Protein AF-A0A6G0IHC9-F1 (afdb_monomer)

Nearest PDB structures (foldseek):
  1sqy-assembly1_A  TM=9.502E-01  e=1.163E-04  Homo sapiens
  1n76-assembly1_A  TM=9.389E-01  e=1.866E-04  Homo sapiens
  1b7z-assembly1_A  TM=9.219E-01  e=4.484E-04  Equus caballus
  1l5t-assembly2_B  TM=9.254E-01  e=5.872E-04  Homo sapiens
  1dsn-assembly1_A  TM=9.200E-01  e=9.416E-04  Homo sapiens

Mean predicted aligned error: 14.02 Å

Structure (mmCIF, N/CA/C/O backbone):
data_AF-A0A6G0IHC9-F1
#
_entry.id   AF-A0A6G0IHC9-F1
#
loop_
_atom_site.group_PDB
_atom_site.id
_atom_site.type_symbol
_atom_site.label_atom_id
_atom_site.label_alt_id
_atom_site.label_comp_id
_atom_site.label_asym_id
_atom_site.label_entity_id
_atom_site.label_seq_id
_atom_site.pdbx_PDB_ins_code
_atom_site.Cartn_x
_atom_site.Cartn_y
_atom_site.Cartn_z
_atom_site.occupancy
_atom_site.B_iso_or_equiv
_atom_site.auth_seq_id
_atom_site.auth_comp_id
_atom_site.auth_asym_id
_atom_site.auth_atom_id
_atom_site.pdbx_PDB_model_num
ATOM 1 N N . MET A 1 1 ? -34.954 8.987 -10.033 1.00 29.91 1 MET A N 1
ATOM 2 C CA . MET A 1 1 ? -34.148 9.427 -11.193 1.00 29.91 1 MET A CA 1
ATOM 3 C C . MET A 1 1 ? -32.675 9.379 -10.797 1.00 29.91 1 MET A C 1
ATOM 5 O O . MET A 1 1 ? -32.132 10.367 -10.334 1.00 29.91 1 MET A O 1
ATOM 9 N N . VAL A 1 2 ? -32.052 8.199 -10.869 1.00 24.38 2 VAL A N 1
ATOM 10 C CA . VAL A 1 2 ? -30.641 7.997 -10.493 1.00 24.38 2 VAL A CA 1
ATOM 11 C C . VAL A 1 2 ? -29.849 7.858 -11.785 1.00 24.38 2 VAL A C 1
ATOM 13 O O . VAL A 1 2 ? -29.979 6.864 -12.499 1.00 24.38 2 VAL A O 1
ATOM 16 N N . ARG A 1 3 ? -29.084 8.894 -12.134 1.00 23.12 3 ARG A N 1
ATOM 17 C CA . ARG A 1 3 ? -28.172 8.857 -13.278 1.00 23.12 3 ARG A CA 1
ATOM 18 C C . ARG A 1 3 ? -26.974 7.989 -12.896 1.00 23.12 3 ARG A C 1
ATOM 20 O O . ARG A 1 3 ? -26.189 8.369 -12.035 1.00 23.12 3 ARG A O 1
ATOM 27 N N . ARG A 1 4 ? -26.830 6.826 -13.537 1.00 29.03 4 ARG A N 1
ATOM 28 C CA . ARG A 1 4 ? -25.563 6.083 -13.543 1.00 29.03 4 ARG A CA 1
ATOM 29 C C . ARG A 1 4 ? -24.545 6.919 -14.318 1.00 29.03 4 ARG A C 1
ATOM 31 O O . ARG A 1 4 ? -24.741 7.158 -15.510 1.00 29.03 4 ARG A O 1
ATOM 38 N N . LEU A 1 5 ? -23.486 7.375 -13.654 1.00 30.23 5 LEU A N 1
ATOM 39 C CA . LEU A 1 5 ? -22.315 7.915 -14.341 1.00 30.23 5 LEU A CA 1
ATOM 40 C C . LEU A 1 5 ? -21.669 6.762 -15.119 1.00 30.23 5 LEU A C 1
ATOM 42 O O . LEU A 1 5 ? -21.346 5.721 -14.547 1.00 30.23 5 LEU A O 1
ATOM 46 N N . LYS A 1 6 ? -21.574 6.916 -16.443 1.00 30.94 6 LYS A N 1
ATOM 47 C CA . LYS A 1 6 ? -20.922 5.944 -17.326 1.00 30.94 6 LYS A CA 1
ATOM 48 C C . LYS A 1 6 ? -19.424 5.899 -16.992 1.00 30.94 6 LYS A C 1
ATOM 50 O O . LYS A 1 6 ? -18.837 6.968 -16.825 1.00 30.94 6 LYS A O 1
ATOM 55 N N . PRO A 1 7 ? -18.792 4.715 -16.939 1.00 38.53 7 PRO A N 1
ATOM 56 C CA . PRO A 1 7 ? -17.341 4.652 -16.944 1.00 38.53 7 PRO A CA 1
ATOM 57 C C . PRO A 1 7 ? -16.834 5.210 -18.277 1.00 38.53 7 PRO A C 1
ATOM 59 O O . PRO A 1 7 ? -17.437 4.967 -19.327 1.00 38.53 7 PRO A O 1
ATOM 62 N N . VAL A 1 8 ? -15.742 5.973 -18.221 1.00 39.41 8 VAL A N 1
ATOM 63 C CA . VAL A 1 8 ? -14.969 6.364 -19.403 1.00 39.41 8 VAL A CA 1
ATOM 64 C C . VAL A 1 8 ? -14.577 5.066 -20.123 1.00 39.41 8 VAL A C 1
ATOM 66 O O . VAL A 1 8 ? -13.874 4.222 -19.573 1.00 39.41 8 VAL A O 1
ATOM 69 N N . GLN A 1 9 ? -15.164 4.851 -21.301 1.00 36.06 9 GLN A N 1
ATOM 70 C CA . GLN A 1 9 ? -14.910 3.698 -22.157 1.00 36.06 9 GLN A CA 1
ATOM 71 C C . GLN A 1 9 ? -13.883 4.105 -23.210 1.00 36.06 9 GLN A C 1
ATOM 73 O O . GLN A 1 9 ? -14.186 4.912 -24.083 1.00 36.06 9 GLN A O 1
ATOM 78 N N . GLU A 1 10 ? -12.706 3.492 -23.159 1.00 41.03 10 GLU A N 1
ATOM 79 C CA . GLU A 1 10 ? -11.878 3.281 -24.345 1.00 41.03 10 GLU A CA 1
ATOM 80 C C . GLU A 1 10 ? -12.399 2.012 -25.050 1.00 41.03 10 GLU A C 1
ATOM 82 O O . GLU A 1 10 ? -12.680 0.981 -24.432 1.00 41.03 10 GLU A O 1
ATOM 87 N N . SER A 1 11 ? -12.610 2.108 -26.356 1.00 37.66 11 SER A N 1
ATOM 88 C CA . SER A 1 11 ? -13.508 1.294 -27.187 1.00 37.66 11 SER A CA 1
ATOM 89 C C . SER A 1 11 ? -12.966 -0.081 -27.620 1.00 37.66 11 SER A C 1
ATOM 91 O O . SER A 1 11 ? -13.242 -0.533 -28.730 1.00 37.66 11 SER A O 1
ATOM 93 N N . ARG A 1 12 ? -12.215 -0.796 -26.770 1.00 43.25 12 ARG A N 1
ATOM 94 C CA . ARG A 1 12 ? -11.520 -2.040 -27.182 1.00 43.25 12 ARG A CA 1
ATOM 95 C C . ARG A 1 12 ? -11.783 -3.317 -26.378 1.00 43.25 12 ARG A C 1
ATOM 97 O O . ARG A 1 12 ? -11.181 -4.336 -26.683 1.00 43.25 12 ARG A O 1
ATOM 104 N N . LEU A 1 13 ? -12.700 -3.321 -25.412 1.00 44.53 13 LEU A N 1
ATOM 105 C CA . LEU A 1 13 ? -12.824 -4.436 -24.452 1.00 44.53 13 LEU A CA 1
ATOM 106 C C . LEU A 1 13 ? -14.104 -5.286 -24.554 1.00 44.53 13 LEU A C 1
ATOM 108 O O . LEU A 1 13 ? -14.461 -5.967 -23.599 1.00 44.53 13 LEU A O 1
ATOM 112 N N . TRP A 1 14 ? -14.786 -5.296 -25.706 1.00 36.38 14 TRP A N 1
ATOM 113 C CA . TRP A 1 14 ? -16.013 -6.096 -25.894 1.00 36.38 14 TRP A CA 1
ATOM 114 C C . TRP A 1 14 ? -15.865 -7.366 -26.730 1.00 36.38 14 TRP A C 1
ATOM 116 O O . TRP A 1 14 ? -16.863 -8.031 -26.996 1.00 36.38 14 TRP A O 1
ATOM 126 N N . LEU A 1 15 ? -14.652 -7.761 -27.105 1.00 43.28 15 LEU A N 1
ATOM 127 C CA . LEU A 1 15 ? -14.441 -9.057 -27.741 1.00 43.28 15 LEU A CA 1
ATOM 128 C C . LEU A 1 15 ? -13.594 -9.924 -26.818 1.00 43.28 15 LEU A C 1
ATOM 130 O O . LEU A 1 15 ? -12.537 -9.493 -26.374 1.00 43.28 15 LEU A O 1
ATOM 134 N N . LEU A 1 16 ? -14.077 -11.150 -26.594 1.00 41.38 16 LEU A N 1
ATOM 135 C CA . LEU A 1 16 ? -13.513 -12.223 -25.763 1.00 41.38 16 LEU A CA 1
ATOM 136 C C . LEU A 1 16 ? -14.030 -12.286 -24.315 1.00 41.38 16 LEU A C 1
ATOM 138 O O . LEU A 1 16 ? -13.287 -12.353 -23.341 1.00 41.38 16 LEU A O 1
ATOM 142 N N . GLY A 1 17 ? -15.354 -12.402 -24.188 1.00 43.06 17 GLY A N 1
ATOM 143 C CA . GLY A 1 17 ? -15.918 -13.231 -23.128 1.00 43.06 17 GLY A CA 1
ATOM 144 C C . GLY A 1 17 ? -15.668 -14.709 -23.446 1.00 43.06 17 GLY A C 1
ATOM 145 O O . GLY A 1 17 ? -16.010 -15.154 -24.539 1.00 43.06 17 GLY A O 1
ATOM 146 N N . ARG A 1 18 ? -15.146 -15.446 -22.452 1.00 48.66 18 ARG A N 1
ATOM 147 C CA . ARG A 1 18 ? -14.911 -16.906 -22.408 1.00 48.66 18 ARG A CA 1
ATOM 148 C C . ARG A 1 18 ? -13.534 -17.384 -22.897 1.00 48.66 18 ARG A C 1
ATOM 150 O O . ARG A 1 18 ? -13.452 -18.043 -23.916 1.00 48.66 18 ARG A O 1
ATOM 157 N N . HIS A 1 19 ? -12.502 -17.159 -22.085 1.00 34.59 19 HIS A N 1
ATOM 158 C CA . HIS A 1 19 ? -11.455 -18.149 -21.786 1.00 34.59 19 HIS A CA 1
ATOM 159 C C . HIS A 1 19 ? -10.892 -17.829 -20.394 1.00 34.59 19 HIS A C 1
ATOM 161 O O . HIS A 1 19 ? -10.248 -16.806 -20.184 1.00 34.59 19 HIS A O 1
ATOM 167 N N . ARG A 1 20 ? -11.235 -18.665 -19.413 1.00 48.47 20 ARG A N 1
ATOM 168 C CA . ARG A 1 20 ? -10.613 -18.699 -18.087 1.00 48.47 20 ARG A CA 1
ATOM 169 C C . ARG A 1 20 ? -9.656 -19.891 -18.117 1.00 48.47 20 ARG A C 1
ATOM 171 O O . ARG A 1 20 ? -10.055 -20.922 -18.643 1.00 48.47 20 ARG A O 1
ATOM 178 N N . GLU A 1 21 ? -8.464 -19.690 -17.553 1.00 44.41 21 GLU A N 1
ATOM 179 C CA . GLU A 1 21 ? -7.332 -20.634 -17.440 1.00 44.41 21 GLU A CA 1
ATOM 180 C C . GLU A 1 21 ? -6.484 -20.791 -18.717 1.00 44.41 21 GLU A C 1
ATOM 182 O O . GLU A 1 21 ? -6.850 -21.552 -19.600 1.00 44.41 21 GLU A O 1
ATOM 187 N N . THR A 1 22 ? -5.371 -20.028 -18.777 1.00 33.91 22 THR A N 1
ATOM 188 C CA . THR A 1 22 ? -4.033 -20.354 -19.366 1.00 33.91 22 THR A CA 1
ATOM 189 C C . THR A 1 22 ? -3.145 -19.119 -19.654 1.00 33.91 22 THR A C 1
ATOM 191 O O . THR A 1 22 ? -2.039 -19.259 -20.163 1.00 33.91 22 THR A O 1
ATOM 194 N N . SER A 1 23 ? -3.546 -17.887 -19.311 1.00 36.47 23 SER A N 1
ATOM 195 C CA . SER A 1 23 ? -2.791 -16.684 -19.733 1.00 3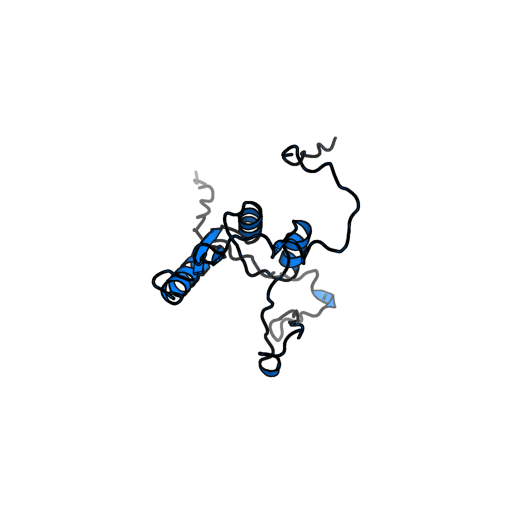6.47 23 SER A CA 1
ATOM 196 C C . SER A 1 23 ? -1.633 -16.240 -18.824 1.00 36.47 23 SER A C 1
ATOM 198 O O . SER A 1 23 ? -0.900 -15.334 -19.207 1.00 36.47 23 SER A O 1
ATOM 200 N N . VAL A 1 24 ? -1.438 -16.841 -17.641 1.00 47.00 24 VAL A N 1
ATOM 201 C CA . VAL A 1 24 ? -0.323 -16.450 -16.746 1.00 47.00 24 VAL A CA 1
ATOM 202 C C . VAL A 1 24 ? 1.031 -16.924 -17.299 1.00 47.00 24 VAL A C 1
ATOM 204 O O . VAL A 1 24 ? 2.026 -16.226 -17.141 1.00 47.00 24 VAL A O 1
ATOM 207 N N . GLU A 1 25 ? 1.074 -18.041 -18.033 1.00 38.38 25 GLU A N 1
ATOM 208 C CA . GLU A 1 25 ? 2.319 -18.566 -18.623 1.00 38.38 25 GLU A CA 1
ATOM 209 C C . GLU A 1 25 ? 2.720 -17.888 -19.945 1.00 38.38 25 GLU A C 1
ATOM 211 O O . GLU A 1 25 ? 3.893 -17.890 -20.309 1.00 38.38 25 GLU A O 1
ATOM 216 N N . GLN A 1 26 ? 1.788 -17.267 -20.675 1.00 40.84 26 GLN A N 1
ATOM 217 C CA . GLN A 1 26 ? 2.078 -16.747 -22.021 1.00 40.84 26 GLN A CA 1
ATOM 218 C C . GLN A 1 26 ? 2.643 -15.320 -22.054 1.00 40.84 26 GLN A C 1
ATOM 220 O O . GLN A 1 26 ? 3.199 -14.919 -23.074 1.00 40.84 26 GLN A O 1
ATOM 225 N N . GLN A 1 27 ? 2.568 -14.561 -20.957 1.00 42.50 27 GLN A N 1
ATOM 226 C CA . GLN A 1 27 ? 3.091 -13.188 -20.918 1.00 42.50 27 GLN A CA 1
ATOM 227 C C . GLN A 1 27 ? 4.624 -13.132 -20.755 1.00 42.50 27 GLN A C 1
ATOM 229 O O . GLN A 1 27 ? 5.231 -12.109 -21.067 1.00 42.50 27 GLN A O 1
ATOM 234 N N . PHE A 1 28 ? 5.263 -14.223 -20.317 1.00 47.12 28 PHE A N 1
ATOM 235 C CA . PHE A 1 28 ? 6.716 -14.279 -20.117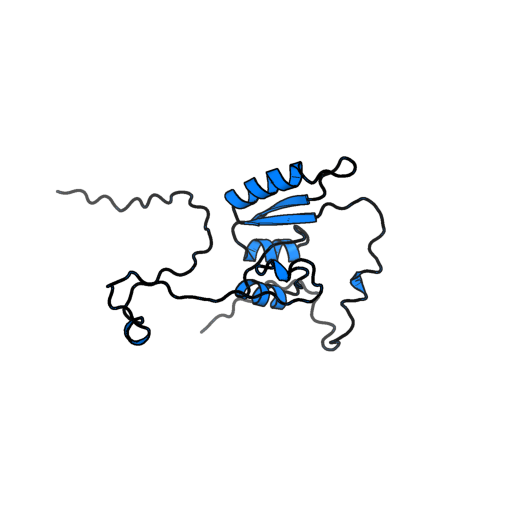 1.00 47.12 28 PHE A CA 1
ATOM 236 C C . PHE A 1 28 ? 7.524 -14.518 -21.400 1.00 47.12 28 PHE A C 1
ATOM 238 O O . PHE A 1 28 ? 8.734 -14.325 -21.392 1.00 47.12 28 PHE A O 1
ATOM 245 N N . ASN A 1 29 ? 6.884 -14.888 -22.516 1.00 45.38 29 ASN A N 1
ATOM 246 C CA . ASN A 1 29 ? 7.598 -15.363 -23.708 1.00 45.38 29 ASN A CA 1
ATOM 247 C C . ASN A 1 29 ? 7.784 -14.325 -24.830 1.00 45.38 29 ASN A C 1
ATOM 249 O O . ASN A 1 29 ? 8.116 -14.691 -25.957 1.00 45.38 29 ASN A O 1
ATOM 253 N N . SER A 1 30 ? 7.589 -13.030 -24.558 1.00 52.22 30 SER A N 1
ATOM 254 C CA . SER A 1 30 ? 7.882 -11.981 -25.548 1.00 52.22 30 SER A CA 1
ATOM 255 C C . SER A 1 30 ? 8.319 -10.643 -24.947 1.00 52.22 30 SER A C 1
ATOM 257 O O . SER A 1 30 ? 7.960 -9.588 -25.476 1.00 52.22 30 SER A O 1
ATOM 259 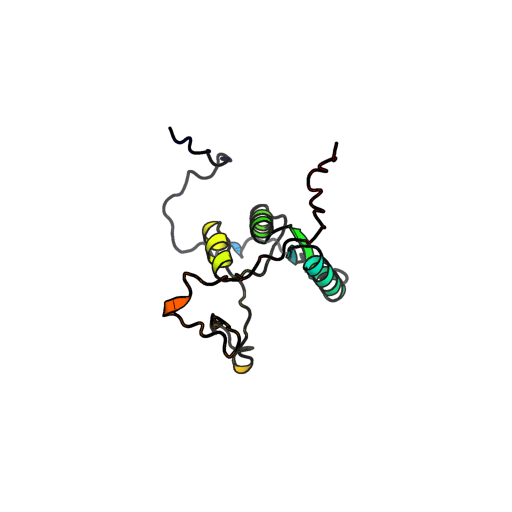N N . VAL A 1 31 ? 9.082 -10.650 -23.851 1.00 51.22 31 VAL A N 1
ATOM 260 C CA . VAL A 1 31 ? 9.889 -9.471 -23.508 1.00 51.22 31 VAL A CA 1
ATOM 261 C C . VAL A 1 31 ? 11.215 -9.637 -24.250 1.00 51.22 31 VAL A C 1
ATOM 263 O O . VAL A 1 31 ? 11.945 -10.578 -23.946 1.00 51.22 31 VAL A O 1
ATOM 266 N N . PRO A 1 32 ? 11.523 -8.815 -25.268 1.00 43.22 32 PRO A N 1
ATOM 267 C CA . PRO A 1 32 ? 12.850 -8.839 -25.858 1.00 43.22 32 PRO A CA 1
ATOM 268 C C . PRO A 1 32 ? 13.855 -8.491 -24.756 1.00 43.22 32 PRO A C 1
ATOM 270 O O . PRO A 1 32 ? 13.775 -7.419 -24.157 1.00 43.22 32 PRO A O 1
ATOM 273 N N . GLU A 1 33 ? 14.767 -9.423 -24.486 1.00 50.91 33 GLU A N 1
ATOM 274 C CA . GLU A 1 33 ? 15.979 -9.246 -23.682 1.00 50.91 33 GLU A CA 1
ATOM 275 C C . GLU A 1 33 ? 16.795 -8.078 -24.257 1.00 50.91 33 GLU A C 1
ATOM 277 O O . GLU A 1 33 ? 17.666 -8.252 -25.107 1.00 50.91 33 GLU A O 1
ATOM 282 N N . THR A 1 34 ? 16.462 -6.857 -23.841 1.00 41.47 34 THR A N 1
ATOM 283 C CA . THR A 1 34 ? 17.223 -5.640 -24.126 1.00 41.47 34 THR A CA 1
ATOM 284 C C . THR A 1 34 ? 17.034 -4.646 -22.980 1.00 41.47 34 THR A C 1
ATOM 286 O O . THR A 1 34 ? 15.920 -4.200 -22.718 1.00 41.47 34 THR A O 1
ATOM 289 N N . SER A 1 35 ? 18.173 -4.343 -22.342 1.00 45.97 35 SER A N 1
ATOM 290 C CA . SER A 1 35 ? 18.453 -3.469 -21.190 1.00 45.97 35 SER A CA 1
ATOM 291 C C . SER A 1 35 ? 17.749 -3.817 -19.878 1.00 45.97 35 SER A C 1
ATOM 293 O O . SER A 1 35 ? 16.529 -3.875 -19.815 1.00 45.97 35 SER A O 1
ATOM 295 N N . ALA A 1 36 ? 18.544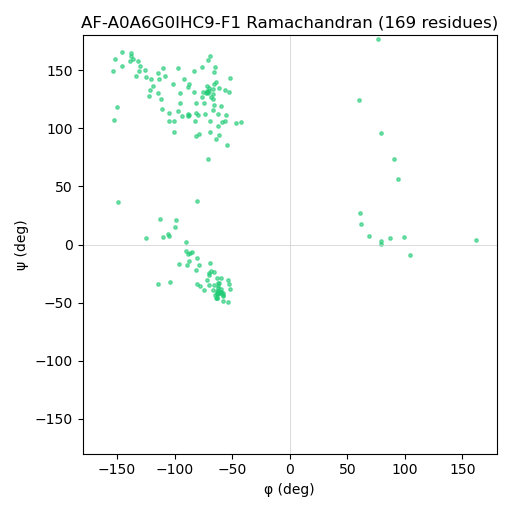 -4.009 -18.820 1.00 58.94 36 ALA A N 1
ATOM 296 C CA . ALA A 1 36 ? 18.084 -4.135 -17.442 1.00 58.94 36 ALA A CA 1
ATOM 297 C C . ALA A 1 36 ? 17.073 -3.022 -17.117 1.00 58.94 36 ALA A C 1
ATOM 299 O O . ALA A 1 36 ? 17.444 -1.856 -16.991 1.00 58.94 36 ALA A O 1
ATOM 300 N N . ASN A 1 37 ? 15.792 -3.385 -17.060 1.00 75.06 37 ASN A N 1
ATOM 301 C CA . ASN A 1 37 ? 14.721 -2.446 -16.774 1.00 75.06 37 ASN A CA 1
ATOM 302 C C . ASN A 1 37 ? 14.552 -2.402 -15.258 1.00 75.06 37 ASN A C 1
ATOM 304 O O . ASN A 1 37 ? 14.167 -3.396 -14.642 1.00 75.06 37 ASN A O 1
ATOM 308 N N . SER A 1 38 ? 14.883 -1.256 -14.678 1.00 89.69 38 SER A N 1
ATOM 309 C CA . SER A 1 38 ? 14.589 -0.918 -13.292 1.00 89.69 38 SER A CA 1
ATOM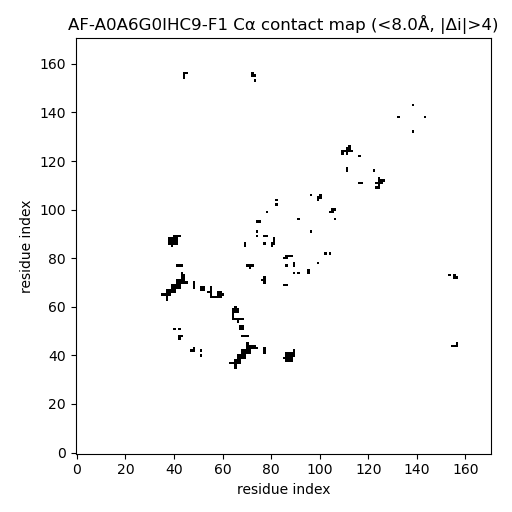 310 C C . SER A 1 38 ? 13.100 -1.132 -12.988 1.00 89.69 38 SER A C 1
ATOM 312 O O . SER A 1 38 ? 12.229 -0.879 -13.824 1.00 89.69 38 SER A O 1
ATOM 314 N N . ILE A 1 39 ? 12.783 -1.598 -11.782 1.00 94.81 39 ILE A N 1
ATOM 315 C CA . ILE A 1 39 ? 11.400 -1.734 -11.319 1.00 94.81 39 ILE A CA 1
ATOM 316 C C . ILE A 1 39 ? 10.923 -0.368 -10.829 1.00 94.81 39 ILE A C 1
ATOM 318 O O . ILE A 1 39 ? 11.479 0.189 -9.881 1.00 94.81 39 ILE A O 1
ATOM 322 N N . LYS A 1 40 ? 9.844 0.158 -11.410 1.00 97.12 40 LYS A N 1
ATOM 323 C CA . LYS A 1 40 ? 9.204 1.404 -10.967 1.00 97.12 40 LYS A CA 1
ATOM 324 C C . LYS A 1 40 ? 8.283 1.142 -9.782 1.00 97.12 40 LYS A C 1
ATOM 326 O O . LYS A 1 40 ? 7.101 0.827 -9.938 1.00 97.12 40 LYS A O 1
ATOM 331 N N . TRP A 1 41 ? 8.813 1.310 -8.583 1.00 98.25 41 TRP A N 1
ATOM 332 C CA . TRP A 1 41 ? 8.077 1.187 -7.335 1.00 98.25 41 TRP A CA 1
ATOM 333 C C . TRP A 1 41 ? 7.199 2.411 -7.066 1.00 98.25 41 TRP A C 1
ATOM 335 O O . TRP A 1 41 ? 7.679 3.545 -7.055 1.00 98.25 41 TRP A O 1
ATOM 345 N N . CYS A 1 42 ? 5.909 2.201 -6.811 1.00 98.44 42 CYS A N 1
ATOM 346 C CA . CYS A 1 42 ? 4.971 3.273 -6.505 1.00 98.44 42 CYS A CA 1
ATOM 347 C C . CYS A 1 42 ? 4.839 3.488 -4.992 1.00 98.44 42 CYS A C 1
ATOM 349 O O . CYS A 1 42 ? 4.275 2.662 -4.278 1.00 98.44 42 CYS A O 1
ATOM 351 N N . ALA A 1 43 ? 5.353 4.618 -4.517 1.00 98.19 43 ALA A N 1
ATOM 352 C CA . ALA A 1 43 ? 5.272 5.085 -3.143 1.00 98.19 43 ALA A CA 1
ATOM 353 C C . ALA A 1 43 ? 4.048 5.991 -2.923 1.00 98.19 43 ALA A C 1
ATOM 355 O O . ALA A 1 43 ? 3.708 6.822 -3.773 1.00 98.19 43 ALA A O 1
ATOM 356 N N . VAL A 1 44 ? 3.408 5.874 -1.758 1.00 97.00 44 VAL A N 1
ATOM 357 C CA . VAL A 1 44 ? 2.243 6.676 -1.376 1.00 97.00 44 VAL A CA 1
ATOM 358 C C . VAL A 1 44 ? 2.665 7.817 -0.447 1.00 97.00 44 VAL A C 1
ATOM 360 O O . VAL A 1 44 ? 2.951 7.652 0.741 1.00 97.00 44 VAL A O 1
ATOM 363 N N . GLY A 1 45 ? 2.664 9.029 -0.993 1.00 95.19 45 GLY A N 1
ATOM 364 C CA . GLY A 1 45 ? 2.972 10.250 -0.262 1.00 95.19 45 GLY A CA 1
ATOM 365 C C . GLY A 1 45 ? 4.464 10.468 0.015 1.00 95.19 45 GLY A C 1
ATOM 366 O O . GLY A 1 45 ? 5.342 9.665 -0.292 1.00 95.19 45 GLY A O 1
ATOM 367 N N . VAL A 1 46 ? 4.759 11.617 0.628 1.00 96.38 46 VAL A N 1
ATOM 368 C CA . VAL A 1 46 ? 6.131 12.142 0.752 1.00 96.38 46 VAL A CA 1
ATOM 369 C C . VAL A 1 46 ? 7.037 11.231 1.583 1.00 96.38 46 VAL A C 1
ATOM 371 O O . VAL A 1 46 ? 8.200 11.036 1.240 1.00 96.38 46 VAL A O 1
ATOM 374 N N . ALA A 1 47 ? 6.511 10.656 2.667 1.00 96.69 47 ALA A N 1
ATOM 375 C CA . ALA A 1 47 ? 7.301 9.819 3.565 1.00 96.69 47 ALA A CA 1
ATOM 376 C C . ALA A 1 47 ? 7.755 8.511 2.900 1.00 96.69 47 ALA A C 1
ATOM 378 O O . ALA A 1 47 ? 8.883 8.073 3.117 1.00 96.69 47 ALA A O 1
ATOM 379 N N . GLU A 1 48 ? 6.894 7.888 2.095 1.00 97.69 48 GLU A N 1
ATOM 380 C CA . GLU A 1 48 ? 7.254 6.676 1.359 1.00 97.69 48 GLU A CA 1
ATOM 381 C C . GLU A 1 48 ? 8.159 7.001 0.175 1.00 97.69 48 GLU A C 1
ATOM 383 O O . GLU A 1 48 ? 9.140 6.295 -0.038 1.00 97.69 48 GLU A O 1
ATOM 388 N N . MET A 1 49 ? 7.908 8.109 -0.532 1.00 97.81 49 MET A N 1
ATOM 389 C CA . MET A 1 49 ? 8.773 8.558 -1.626 1.00 97.81 49 MET A CA 1
ATOM 390 C C . MET A 1 49 ? 10.205 8.816 -1.142 1.00 97.81 49 MET A C 1
ATOM 392 O O . MET A 1 49 ? 11.162 8.412 -1.797 1.00 97.81 49 MET A O 1
ATOM 396 N N . ALA A 1 50 ? 10.368 9.425 0.037 1.00 98.00 50 ALA A N 1
ATOM 397 C CA . ALA A 1 50 ? 11.682 9.636 0.641 1.00 98.00 50 ALA A CA 1
ATOM 398 C C . ALA A 1 50 ? 12.404 8.311 0.947 1.00 98.00 50 ALA A C 1
ATOM 400 O O . ALA A 1 50 ? 13.590 8.173 0.653 1.00 98.00 50 ALA A O 1
ATOM 401 N N . LYS A 1 51 ? 11.690 7.312 1.488 1.00 98.19 51 LYS A N 1
ATOM 402 C CA . LYS A 1 51 ? 12.251 5.971 1.730 1.00 98.19 51 LYS A CA 1
ATOM 403 C C . LYS A 1 51 ? 12.622 5.263 0.429 1.00 98.19 51 LYS A C 1
ATOM 405 O O . LYS A 1 51 ? 13.700 4.683 0.347 1.00 98.19 51 LYS A O 1
ATOM 410 N N . CYS A 1 52 ? 11.752 5.339 -0.577 1.00 98.06 52 CYS A N 1
ATOM 411 C CA . CYS A 1 52 ? 12.012 4.772 -1.893 1.00 98.06 52 CYS A CA 1
ATOM 412 C C . CYS A 1 52 ? 13.257 5.407 -2.523 1.00 98.06 52 CYS A C 1
ATOM 414 O O . CYS A 1 52 ? 14.094 4.688 -3.048 1.00 98.06 52 CYS A O 1
ATOM 416 N N . GLY A 1 53 ? 13.446 6.726 -2.402 1.00 97.50 53 GLY A N 1
ATOM 417 C CA . GLY A 1 53 ? 14.642 7.401 -2.914 1.00 97.50 53 GLY A CA 1
ATOM 418 C C . GLY A 1 53 ? 15.941 6.841 -2.328 1.00 97.50 53 GLY A C 1
ATOM 419 O O . GLY A 1 53 ? 16.876 6.548 -3.068 1.00 97.50 53 GLY A O 1
ATOM 420 N N . VAL A 1 54 ? 15.979 6.605 -1.012 1.00 98.00 54 VAL A N 1
ATOM 421 C CA . VAL A 1 54 ? 17.126 5.949 -0.358 1.00 98.00 54 VAL A CA 1
ATOM 422 C C . VAL A 1 54 ? 17.313 4.520 -0.875 1.00 98.00 54 VAL A C 1
ATOM 424 O O . VAL A 1 54 ? 18.439 4.099 -1.126 1.00 98.00 54 VAL A O 1
ATOM 427 N N . TRP A 1 55 ? 16.224 3.772 -1.058 1.00 97.31 55 TRP A N 1
ATOM 428 C CA . TRP A 1 55 ? 16.285 2.417 -1.604 1.00 97.31 55 TRP A CA 1
ATOM 429 C C . TRP A 1 55 ? 16.823 2.395 -3.040 1.00 97.31 55 TRP A C 1
ATOM 431 O O . TRP A 1 55 ? 17.755 1.646 -3.315 1.00 97.31 55 TRP A O 1
ATOM 441 N N . SER A 1 56 ? 16.326 3.279 -3.906 1.00 96.44 56 SER A N 1
ATOM 442 C CA . SER A 1 56 ? 16.779 3.459 -5.287 1.00 96.44 56 SER A CA 1
ATOM 443 C C . SER A 1 56 ? 18.288 3.701 -5.353 1.00 96.44 56 SER A C 1
ATOM 445 O O . SER A 1 56 ? 19.001 2.970 -6.041 1.00 96.44 56 SER A O 1
ATOM 447 N N . MET A 1 57 ? 18.803 4.630 -4.538 1.00 95.06 57 MET A N 1
ATOM 448 C CA . MET A 1 57 ? 20.239 4.931 -4.459 1.00 95.06 57 MET A CA 1
ATOM 449 C C . MET A 1 57 ? 21.093 3.741 -3.999 1.00 95.06 57 MET A C 1
ATOM 451 O O . MET A 1 57 ? 22.235 3.608 -4.431 1.00 95.06 57 MET A O 1
ATOM 455 N N . ASN A 1 58 ? 20.553 2.881 -3.134 1.00 95.94 58 ASN A N 1
ATOM 456 C CA . ASN A 1 58 ? 21.257 1.708 -2.605 1.00 95.94 58 ASN A CA 1
ATOM 457 C C . ASN A 1 58 ? 21.068 0.444 -3.461 1.00 95.94 58 ASN A C 1
ATOM 459 O O . ASN A 1 58 ? 21.680 -0.580 -3.173 1.00 95.94 58 ASN A O 1
ATOM 463 N N . SER A 1 59 ? 20.226 0.506 -4.494 1.00 92.81 59 SER A N 1
ATOM 464 C CA . SER A 1 59 ? 19.895 -0.614 -5.382 1.00 92.81 59 SER A CA 1
ATOM 465 C C . SER A 1 59 ? 20.683 -0.596 -6.695 1.00 92.81 59 SER A C 1
ATOM 467 O O . SER A 1 59 ? 20.238 -1.145 -7.689 1.00 92.81 59 SER A O 1
ATOM 469 N N . VAL A 1 60 ? 21.824 0.092 -6.749 1.00 90.81 60 VAL A N 1
ATOM 470 C CA . VAL A 1 60 ? 22.577 0.246 -8.001 1.00 90.81 60 VAL A CA 1
ATOM 471 C C . VAL A 1 60 ? 23.396 -1.007 -8.288 1.00 90.81 60 VAL A C 1
ATOM 473 O O . VAL A 1 60 ? 24.404 -1.262 -7.624 1.00 90.81 60 VAL A O 1
ATOM 476 N N . THR A 1 61 ? 23.018 -1.740 -9.333 1.00 84.81 61 THR A N 1
ATOM 477 C CA . THR A 1 61 ? 23.834 -2.807 -9.917 1.00 84.81 61 THR A CA 1
ATOM 478 C C . THR A 1 61 ? 24.119 -2.494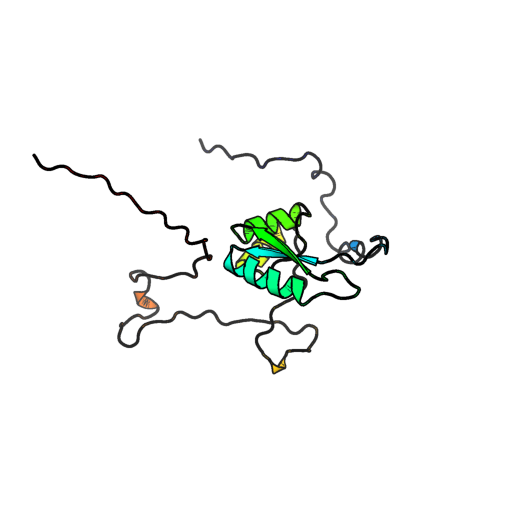 -11.386 1.00 84.81 61 THR A C 1
ATOM 480 O O . THR A 1 61 ? 23.327 -1.871 -12.084 1.00 84.81 61 THR A O 1
ATOM 483 N N . GLY A 1 62 ? 25.328 -2.799 -11.866 1.00 81.75 62 GLY A N 1
ATOM 484 C CA . GLY A 1 62 ? 25.686 -2.526 -13.267 1.00 81.75 62 GLY A CA 1
ATOM 485 C C . GLY A 1 62 ? 25.660 -1.043 -13.686 1.00 81.75 62 GLY A C 1
ATOM 486 O O . GLY A 1 62 ? 25.640 -0.749 -14.877 1.00 81.75 62 GLY A O 1
ATOM 487 N N . GLY A 1 63 ? 25.682 -0.105 -12.730 1.00 83.38 63 GLY A N 1
ATOM 488 C CA . GLY A 1 63 ? 25.743 1.338 -12.991 1.00 83.38 63 GLY A CA 1
ATOM 489 C C . GLY A 1 63 ? 24.393 2.034 -13.190 1.00 83.38 63 GLY A C 1
ATOM 490 O O . GLY A 1 63 ? 24.393 3.227 -13.487 1.00 83.38 63 GLY A O 1
ATOM 491 N N . GLN A 1 64 ? 23.266 1.337 -13.014 1.00 86.62 64 GLN A N 1
ATOM 492 C CA . GLN A 1 64 ? 21.911 1.904 -12.982 1.00 86.62 64 GLN A CA 1
ATOM 493 C C . GLN A 1 64 ? 21.161 1.401 -11.736 1.00 86.62 64 GLN A C 1
ATOM 495 O O . GLN A 1 64 ? 21.525 0.355 -11.201 1.00 86.62 64 GLN A O 1
ATOM 500 N N . PRO A 1 65 ? 20.168 2.143 -11.216 1.00 90.69 65 PRO A N 1
ATOM 501 C CA . PRO A 1 65 ? 19.378 1.673 -10.085 1.00 90.69 65 PRO A CA 1
ATOM 502 C C . PRO A 1 65 ? 18.438 0.542 -10.516 1.00 90.69 65 PRO A C 1
ATOM 504 O O . PRO A 1 65 ? 17.694 0.691 -11.481 1.00 90.69 65 PRO A O 1
ATOM 507 N N . ASP A 1 66 ? 18.408 -0.553 -9.761 1.00 94.12 66 ASP A N 1
ATOM 508 C CA . ASP A 1 66 ? 17.450 -1.644 -9.970 1.00 94.12 66 ASP A CA 1
ATOM 509 C C . ASP A 1 66 ? 16.018 -1.201 -9.624 1.00 94.12 66 ASP A C 1
ATOM 511 O O . ASP A 1 66 ? 15.050 -1.787 -10.107 1.00 94.12 66 ASP A O 1
ATOM 515 N N . ILE A 1 67 ? 15.876 -0.160 -8.793 1.00 95.94 67 ILE A N 1
ATOM 516 C CA . ILE A 1 67 ? 14.597 0.396 -8.346 1.00 95.94 67 ILE A CA 1
ATOM 517 C C . ILE A 1 67 ? 14.486 1.875 -8.718 1.00 95.94 67 ILE A C 1
ATOM 519 O O . ILE A 1 67 ? 15.315 2.698 -8.329 1.00 95.94 67 ILE A O 1
ATOM 523 N N . GLU A 1 68 ? 13.396 2.239 -9.383 1.00 95.69 68 GLU A N 1
ATOM 524 C CA . GLU A 1 68 ? 12.971 3.618 -9.624 1.00 95.69 68 GLU A CA 1
ATOM 525 C C . GLU A 1 68 ? 11.715 3.950 -8.820 1.00 95.69 68 GLU A C 1
ATOM 527 O O . GLU A 1 68 ? 10.888 3.086 -8.552 1.00 95.69 68 GLU A O 1
ATOM 532 N N . CYS A 1 69 ? 11.530 5.219 -8.462 1.00 97.38 69 CYS A N 1
ATOM 533 C CA . CYS A 1 69 ? 10.438 5.630 -7.581 1.00 97.38 69 CYS A CA 1
ATOM 534 C C . CYS A 1 69 ? 9.397 6.479 -8.307 1.00 97.38 69 CYS A C 1
ATOM 536 O O . CYS A 1 69 ? 9.701 7.540 -8.852 1.00 97.38 69 CYS A O 1
ATOM 538 N N . GLN A 1 70 ? 8.145 6.041 -8.241 1.00 98.00 70 GLN A N 1
ATOM 539 C CA . GLN A 1 70 ? 6.959 6.779 -8.657 1.00 98.00 70 GLN A CA 1
ATOM 540 C C . GLN A 1 70 ? 6.179 7.200 -7.415 1.00 98.00 70 GLN A C 1
ATOM 542 O O . GLN A 1 70 ? 6.121 6.462 -6.440 1.00 98.00 70 GLN A O 1
ATOM 547 N N . ASN A 1 71 ? 5.556 8.375 -7.439 1.00 97.69 71 ASN A N 1
ATOM 548 C CA . ASN A 1 71 ? 4.770 8.866 -6.309 1.00 97.69 71 ASN A CA 1
ATOM 549 C C . ASN A 1 71 ? 3.282 8.945 -6.666 1.00 97.69 71 ASN A C 1
ATOM 551 O O . ASN A 1 71 ? 2.916 9.375 -7.766 1.00 97.69 71 ASN A O 1
ATOM 555 N N . ALA A 1 72 ? 2.424 8.609 -5.708 1.00 97.25 72 ALA A N 1
ATOM 556 C CA . ALA A 1 72 ? 0.990 8.855 -5.772 1.00 97.25 72 ALA A CA 1
ATOM 557 C C . ALA A 1 72 ? 0.448 9.362 -4.430 1.00 97.25 72 ALA A C 1
ATOM 559 O O . ALA A 1 72 ? 1.096 9.268 -3.391 1.00 97.25 72 ALA A O 1
ATOM 560 N N . VAL A 1 73 ? -0.764 9.921 -4.448 1.00 95.44 73 VAL A N 1
ATOM 561 C CA . VAL A 1 73 ? -1.425 10.424 -3.231 1.00 95.44 73 VAL A CA 1
ATOM 562 C C . VAL A 1 73 ? -2.077 9.289 -2.444 1.00 95.44 73 VAL A C 1
ATOM 564 O O . VAL A 1 73 ? -2.117 9.334 -1.217 1.00 95.44 73 VAL A O 1
ATOM 567 N N . THR A 1 74 ? -2.584 8.272 -3.142 1.00 95.62 74 THR A N 1
ATOM 568 C CA . THR A 1 74 ? -3.270 7.122 -2.550 1.00 95.62 74 THR A CA 1
ATOM 569 C C . THR A 1 74 ? -2.803 5.816 -3.187 1.00 95.62 74 THR A C 1
ATOM 571 O O . THR A 1 74 ? -2.311 5.806 -4.317 1.00 95.62 74 THR A O 1
ATOM 574 N N . ALA A 1 75 ? -3.005 4.700 -2.485 1.00 96.00 75 ALA A N 1
ATOM 575 C CA . ALA A 1 75 ? -2.731 3.370 -3.027 1.00 96.00 75 ALA A CA 1
ATOM 576 C C . ALA A 1 75 ? -3.554 3.079 -4.296 1.00 96.00 75 ALA A C 1
ATOM 578 O O . ALA A 1 75 ? -3.026 2.535 -5.262 1.00 96.00 75 ALA A O 1
ATOM 579 N N . ASP A 1 76 ? -4.815 3.520 -4.344 1.00 95.62 76 ASP A N 1
ATOM 580 C CA . ASP A 1 76 ? -5.669 3.382 -5.529 1.00 95.62 76 ASP A CA 1
ATOM 581 C C . ASP A 1 76 ? -5.102 4.143 -6.734 1.00 95.62 76 ASP A C 1
ATOM 583 O O . ASP A 1 76 ? -5.211 3.689 -7.873 1.00 95.62 76 ASP A O 1
ATOM 587 N N . ASP A 1 77 ? -4.477 5.301 -6.509 1.00 96.75 77 ASP A N 1
ATOM 588 C CA . ASP A 1 77 ? -3.811 6.045 -7.576 1.00 96.75 77 ASP A CA 1
ATOM 589 C C . ASP A 1 77 ? -2.545 5.334 -8.058 1.00 96.75 77 ASP A C 1
ATOM 591 O O . ASP A 1 77 ? -2.285 5.325 -9.261 1.00 96.75 77 ASP A O 1
ATOM 595 N N . CYS A 1 78 ? -1.809 4.663 -7.170 1.00 97.75 78 CYS A N 1
ATOM 596 C CA . CYS A 1 78 ? -0.728 3.767 -7.578 1.00 97.75 78 CYS A CA 1
ATOM 597 C C . CYS A 1 78 ? -1.242 2.576 -8.399 1.00 97.75 78 CYS A C 1
ATOM 599 O O . CYS A 1 78 ? -0.680 2.283 -9.452 1.00 97.75 78 CYS A O 1
ATOM 601 N N . VAL A 1 79 ? -2.355 1.946 -8.007 1.00 97.44 79 VAL A N 1
ATOM 602 C CA . VAL A 1 79 ? -2.992 0.883 -8.808 1.00 97.44 79 VAL A CA 1
ATOM 603 C C . VAL A 1 79 ? -3.362 1.403 -10.202 1.00 97.44 79 VAL A C 1
ATOM 605 O O . VAL A 1 79 ? -3.075 0.747 -11.203 1.00 97.44 79 VAL A O 1
ATOM 608 N N . LYS A 1 80 ? -3.930 2.612 -10.310 1.00 96.75 80 LYS A N 1
ATOM 609 C CA . LYS A 1 80 ? -4.216 3.245 -11.613 1.00 96.75 80 LYS A CA 1
ATOM 610 C C . LYS A 1 80 ? -2.943 3.505 -12.422 1.00 96.75 80 LYS A C 1
ATOM 612 O O . LYS A 1 80 ? -2.966 3.309 -13.634 1.00 96.75 80 LYS A O 1
ATOM 617 N N . LYS A 1 81 ? -1.852 3.943 -11.785 1.00 97.56 81 LYS A N 1
ATOM 618 C CA . LYS A 1 81 ? -0.552 4.147 -12.444 1.00 97.56 81 LYS A CA 1
ATOM 619 C C . LYS A 1 81 ? 0.009 2.845 -13.005 1.00 97.56 81 LYS A C 1
ATOM 621 O O . LYS A 1 81 ? 0.452 2.839 -14.149 1.00 97.56 81 LYS A O 1
ATOM 626 N N . ILE A 1 82 ? -0.098 1.743 -12.263 1.00 96.75 82 ILE A N 1
ATOM 627 C CA . ILE A 1 82 ? 0.315 0.415 -12.738 1.00 96.75 82 ILE A CA 1
ATOM 628 C C . ILE A 1 82 ? -0.520 -0.010 -13.947 1.00 96.75 82 ILE A C 1
ATOM 630 O O . ILE A 1 82 ? 0.023 -0.378 -14.985 1.00 96.75 82 ILE A O 1
ATOM 634 N N . MET A 1 83 ? -1.843 0.163 -13.886 1.00 95.00 83 MET A N 1
ATOM 635 C CA . MET A 1 83 ? -2.724 -0.117 -15.029 1.00 95.00 83 MET A CA 1
ATOM 636 C C . MET A 1 83 ? -2.394 0.714 -16.277 1.00 95.00 83 MET A C 1
ATOM 638 O O . MET A 1 83 ? -2.638 0.272 -17.399 1.00 95.00 83 MET A O 1
ATOM 642 N N . ARG A 1 84 ? -1.837 1.916 -16.095 1.00 95.62 84 ARG A N 1
ATOM 643 C CA . ARG A 1 84 ? -1.388 2.813 -17.171 1.00 95.62 84 ARG A CA 1
ATOM 644 C C . ARG A 1 84 ? 0.066 2.590 -17.591 1.00 95.62 84 ARG A C 1
ATOM 646 O O . ARG A 1 84 ? 0.531 3.297 -18.479 1.00 95.62 84 ARG A O 1
ATOM 653 N N . LYS A 1 85 ? 0.765 1.615 -16.996 1.00 94.56 85 LYS A N 1
ATOM 654 C CA . LYS A 1 85 ? 2.196 1.338 -17.217 1.00 94.56 85 LYS A CA 1
ATOM 655 C C . LYS A 1 85 ? 3.114 2.511 -16.838 1.00 94.56 85 LYS A C 1
ATOM 657 O O . LYS A 1 85 ? 4.193 2.679 -17.397 1.00 94.56 85 LYS A O 1
ATOM 662 N N . GLU A 1 86 ? 2.669 3.343 -15.898 1.00 95.62 86 GLU A N 1
ATOM 663 C CA . GLU A 1 86 ? 3.458 4.438 -15.318 1.00 95.62 86 GLU A CA 1
ATOM 664 C C . GLU A 1 86 ? 4.273 3.976 -14.096 1.00 95.62 86 GLU A C 1
ATOM 666 O O . GLU A 1 86 ? 5.207 4.664 -13.696 1.00 95.62 86 GLU A O 1
ATOM 671 N N . ALA A 1 87 ? 3.917 2.833 -13.505 1.00 97.56 87 ALA A N 1
ATOM 672 C CA . ALA A 1 87 ? 4.615 2.155 -12.413 1.00 97.56 87 ALA A CA 1
ATOM 673 C C . ALA A 1 87 ? 4.477 0.631 -12.583 1.00 97.56 87 ALA A C 1
ATOM 675 O O . ALA A 1 87 ? 3.601 0.185 -13.324 1.00 97.56 87 ALA A O 1
ATOM 676 N N . ASP A 1 88 ? 5.284 -0.146 -11.863 1.00 97.19 88 ASP A N 1
ATOM 677 C CA . ASP A 1 88 ? 5.336 -1.608 -12.000 1.00 97.19 88 ASP A CA 1
ATOM 678 C C . ASP A 1 88 ? 4.846 -2.338 -10.742 1.00 97.19 88 ASP A C 1
ATOM 680 O O . ASP A 1 88 ? 4.212 -3.387 -10.846 1.00 97.19 88 ASP A O 1
ATOM 684 N N . ALA A 1 89 ? 5.095 -1.784 -9.549 1.00 97.44 89 ALA A N 1
ATOM 685 C CA . ALA A 1 89 ? 4.800 -2.459 -8.283 1.00 97.44 89 ALA A CA 1
ATOM 686 C C . ALA A 1 89 ? 4.355 -1.505 -7.160 1.00 97.44 89 ALA A C 1
ATOM 688 O O . ALA A 1 89 ? 4.704 -0.325 -7.144 1.00 97.44 89 ALA A O 1
ATOM 689 N N . ILE A 1 90 ? 3.583 -2.041 -6.211 1.00 97.88 90 ILE A N 1
ATOM 690 C CA . ILE A 1 90 ? 3.164 -1.409 -4.950 1.00 97.88 90 ILE A CA 1
ATOM 691 C C . ILE A 1 90 ? 2.879 -2.503 -3.905 1.00 97.88 90 ILE A C 1
ATOM 693 O O . ILE A 1 90 ? 2.415 -3.586 -4.262 1.00 97.88 90 ILE A O 1
ATOM 697 N N . THR A 1 91 ? 3.100 -2.218 -2.619 1.00 96.56 91 THR A N 1
ATOM 698 C CA . THR A 1 91 ? 2.600 -3.033 -1.498 1.00 96.56 91 THR A CA 1
ATOM 699 C C . THR A 1 91 ? 1.201 -2.588 -1.072 1.00 96.56 91 THR A C 1
ATOM 701 O O . THR A 1 91 ? 0.917 -1.397 -0.954 1.00 96.56 91 THR A O 1
ATOM 704 N N . LEU A 1 92 ? 0.301 -3.546 -0.847 1.00 95.94 92 LEU A N 1
ATOM 705 C CA . LEU A 1 92 ? -1.115 -3.299 -0.559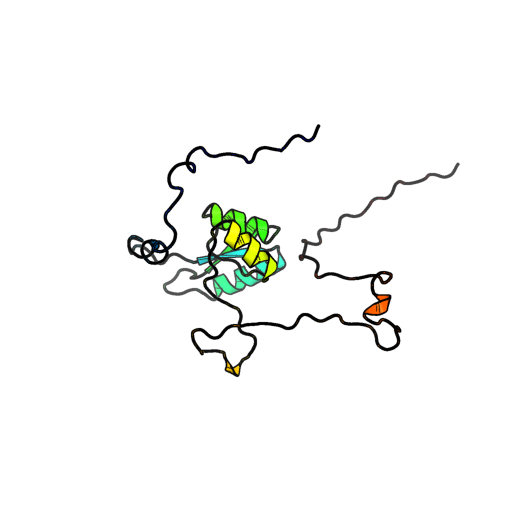 1.00 95.94 92 LEU A CA 1
ATOM 706 C C . LEU A 1 92 ? -1.581 -4.144 0.627 1.00 95.94 92 LEU A C 1
ATOM 708 O O . LEU A 1 92 ? -1.187 -5.302 0.753 1.00 95.94 92 LEU A O 1
ATOM 712 N N . ASP A 1 93 ? -2.485 -3.596 1.443 1.00 93.69 93 ASP A N 1
ATOM 713 C CA . ASP A 1 93 ? -3.215 -4.386 2.441 1.00 93.69 93 ASP A CA 1
ATOM 714 C C . ASP A 1 93 ? -4.234 -5.328 1.766 1.00 93.69 93 ASP A C 1
ATOM 716 O O . ASP A 1 93 ? -4.676 -5.084 0.640 1.00 93.69 93 ASP A O 1
ATOM 720 N N . GLY A 1 94 ? -4.664 -6.391 2.455 1.00 92.06 94 GLY A N 1
ATOM 721 C CA . GLY A 1 94 ? -5.574 -7.407 1.915 1.00 92.06 94 GLY A CA 1
ATOM 722 C C . GLY A 1 94 ? -6.855 -6.842 1.281 1.00 92.06 94 GLY A C 1
ATOM 723 O O . GLY A 1 94 ? -7.274 -7.307 0.216 1.00 92.06 94 GLY A O 1
ATOM 724 N N . GLY A 1 95 ? -7.449 -5.792 1.861 1.00 92.50 95 GLY A N 1
ATOM 725 C CA . GLY A 1 95 ? -8.621 -5.131 1.267 1.00 92.50 95 GLY A CA 1
ATOM 726 C C . GLY A 1 95 ? -8.315 -4.437 -0.067 1.00 92.50 95 GLY A C 1
ATOM 727 O O . GLY A 1 95 ? -9.130 -4.446 -0.993 1.00 92.50 95 GLY A O 1
ATOM 728 N N . GLN A 1 96 ? -7.117 -3.873 -0.198 1.00 95.31 96 GLN A N 1
ATOM 729 C CA . GLN A 1 96 ? -6.653 -3.216 -1.419 1.00 95.31 96 GLN A CA 1
ATOM 730 C C . GLN A 1 96 ? -6.209 -4.233 -2.476 1.00 95.31 96 GLN A C 1
ATOM 732 O O . GLN A 1 96 ? -6.493 -4.029 -3.655 1.00 95.31 96 GLN A O 1
ATOM 737 N N . VAL A 1 97 ? -5.607 -5.358 -2.071 1.00 95.06 97 VAL A N 1
ATOM 738 C CA . VAL A 1 97 ? -5.292 -6.490 -2.962 1.00 95.06 97 VAL A CA 1
ATOM 739 C C . VAL A 1 97 ? -6.560 -7.019 -3.634 1.00 95.06 97 VAL A C 1
ATOM 741 O O . VAL A 1 97 ? -6.553 -7.258 -4.841 1.00 95.06 97 VAL A O 1
ATOM 744 N N . TYR A 1 98 ? -7.675 -7.134 -2.902 1.00 94.88 98 TYR A N 1
ATOM 745 C CA . TYR A 1 98 ? -8.962 -7.524 -3.489 1.00 94.88 98 TYR A CA 1
ATOM 746 C C . TYR A 1 98 ? -9.396 -6.567 -4.612 1.00 94.88 98 TYR A C 1
ATOM 748 O O . TYR A 1 98 ? -9.740 -7.010 -5.711 1.00 94.88 98 TYR A O 1
ATOM 756 N N . THR A 1 99 ? -9.351 -5.257 -4.360 1.00 93.88 99 THR A N 1
ATOM 757 C CA . THR A 1 99 ? -9.718 -4.231 -5.348 1.00 93.88 99 THR A CA 1
ATOM 758 C C . THR A 1 99 ? -8.772 -4.240 -6.550 1.00 93.88 99 THR A C 1
ATOM 760 O O . THR A 1 99 ? -9.233 -4.256 -7.690 1.00 93.88 99 THR A O 1
ATOM 763 N N . ALA A 1 100 ? -7.459 -4.302 -6.320 1.00 96.06 100 ALA A N 1
ATOM 764 C CA . ALA A 1 100 ? -6.447 -4.381 -7.370 1.00 96.06 100 ALA A CA 1
ATOM 765 C C . ALA A 1 100 ? -6.625 -5.631 -8.250 1.00 96.06 100 ALA A C 1
ATOM 767 O O . ALA A 1 100 ? -6.566 -5.537 -9.477 1.00 96.06 100 ALA A O 1
ATOM 768 N N . GLY A 1 101 ? -6.950 -6.777 -7.646 1.00 95.00 101 GLY A N 1
ATOM 769 C CA . GLY A 1 101 ? -7.263 -8.013 -8.363 1.00 95.00 101 GLY A CA 1
ATOM 770 C C . GLY A 1 101 ? -8.494 -7.892 -9.261 1.00 95.00 101 GLY A C 1
ATOM 771 O O . GLY A 1 101 ? -8.497 -8.386 -10.388 1.00 95.00 101 GLY A O 1
ATOM 772 N N . LYS A 1 102 ? -9.532 -7.165 -8.824 1.00 95.44 102 LYS A N 1
ATOM 773 C CA . LYS A 1 102 ? -10.691 -6.845 -9.680 1.00 95.44 102 LYS A CA 1
ATOM 774 C C . LYS A 1 102 ? -10.336 -5.924 -10.851 1.00 95.44 102 LYS A C 1
ATOM 776 O O . LYS A 1 102 ? -11.034 -5.963 -11.861 1.00 95.44 102 LYS A O 1
ATOM 781 N N . CYS A 1 103 ? -9.265 -5.142 -10.733 1.00 92.81 103 CYS A N 1
ATOM 782 C CA . CYS A 1 103 ? -8.721 -4.314 -11.810 1.00 92.81 103 CYS A CA 1
ATOM 783 C C . CYS A 1 103 ? -7.767 -5.075 -12.748 1.00 92.81 103 CYS A C 1
ATOM 785 O O . CYS A 1 103 ? -7.379 -4.515 -13.768 1.00 92.81 103 CYS A O 1
ATOM 787 N N . GLY A 1 104 ? -7.421 -6.333 -12.448 1.00 92.31 104 GLY A N 1
ATOM 788 C CA . GLY A 1 104 ? -6.556 -7.173 -13.283 1.00 92.31 104 GLY A CA 1
ATOM 789 C C . GLY A 1 104 ? -5.096 -7.256 -12.832 1.00 92.31 104 GLY A C 1
ATOM 790 O O . GLY A 1 104 ? -4.294 -7.863 -13.537 1.00 92.31 104 GLY A O 1
ATOM 791 N N . LEU A 1 105 ? -4.740 -6.684 -11.676 1.00 95.38 105 LEU A N 1
ATOM 792 C CA . LEU A 1 105 ? -3.415 -6.880 -11.084 1.00 95.38 105 LEU A CA 1
ATOM 793 C C . LEU A 1 105 ? -3.340 -8.269 -10.444 1.00 95.38 105 LEU A C 1
ATOM 795 O O . LEU A 1 105 ? -4.342 -8.812 -9.978 1.00 95.38 105 LEU A O 1
ATOM 799 N N . VAL A 1 106 ? -2.134 -8.823 -10.378 1.00 95.62 106 VAL A N 1
ATOM 800 C CA . VAL A 1 106 ? -1.862 -10.100 -9.714 1.00 95.62 106 VAL A CA 1
ATOM 801 C C . VAL A 1 106 ? -0.876 -9.880 -8.564 1.00 95.62 106 VAL A C 1
ATOM 803 O O . VAL A 1 106 ? 0.088 -9.134 -8.736 1.00 95.62 106 VAL A O 1
ATOM 806 N N . PRO A 1 107 ? -1.094 -10.478 -7.380 1.00 93.25 107 PRO A N 1
ATOM 807 C CA . PRO A 1 107 ? -0.097 -10.452 -6.317 1.00 93.25 107 PRO A CA 1
ATOM 808 C C . PRO A 1 107 ? 1.113 -11.306 -6.725 1.00 93.25 107 PRO A C 1
ATOM 810 O O . PRO A 1 107 ? 0.950 -12.465 -7.101 1.00 93.25 107 PRO A O 1
ATOM 813 N N . VAL A 1 108 ? 2.317 -10.729 -6.656 1.00 92.81 108 VAL A N 1
ATOM 814 C CA . VAL A 1 108 ? 3.578 -11.401 -7.041 1.00 92.81 108 VAL A CA 1
ATOM 815 C C . VAL A 1 108 ? 4.387 -11.836 -5.816 1.00 92.81 108 VAL A C 1
ATOM 817 O O . VAL A 1 108 ? 5.057 -12.864 -5.843 1.00 92.81 108 VAL A O 1
ATOM 820 N N . MET A 1 109 ? 4.305 -11.071 -4.727 1.00 91.12 109 MET A N 1
ATOM 821 C CA . MET A 1 109 ? 5.014 -11.312 -3.470 1.00 91.12 109 MET A CA 1
ATOM 822 C C . MET A 1 109 ? 4.095 -11.030 -2.281 1.00 91.12 109 MET A C 1
ATOM 824 O O . MET A 1 109 ? 3.130 -10.273 -2.400 1.00 91.12 109 MET A O 1
ATOM 828 N N . VAL A 1 110 ? 4.419 -11.621 -1.131 1.00 91.06 110 VAL A N 1
ATOM 829 C CA . VAL A 1 110 ? 3.749 -11.373 0.151 1.00 91.06 110 VAL A CA 1
ATOM 830 C C . VAL A 1 110 ? 4.778 -10.951 1.193 1.00 91.06 110 VAL A C 1
ATOM 832 O O . VAL A 1 110 ? 5.906 -11.444 1.189 1.00 91.06 110 VAL A O 1
ATOM 835 N N . GLU A 1 111 ? 4.395 -10.044 2.088 1.00 91.25 111 GLU A N 1
ATOM 836 C CA . GLU A 1 111 ? 5.178 -9.769 3.294 1.00 91.25 111 GLU A CA 1
ATOM 837 C C . GLU A 1 111 ? 5.070 -10.980 4.223 1.00 91.25 111 GLU A C 1
ATOM 839 O O . GLU A 1 111 ? 3.964 -11.474 4.427 1.00 91.25 111 GLU A O 1
ATOM 844 N N . GLN A 1 112 ? 6.191 -11.477 4.755 1.00 92.25 112 GLN A N 1
ATOM 845 C CA . GLN A 1 112 ? 6.198 -12.608 5.681 1.00 92.25 112 GLN A CA 1
ATOM 846 C C . GLN A 1 112 ? 6.600 -12.143 7.082 1.00 92.25 112 GLN A C 1
ATOM 848 O O . GLN A 1 112 ? 7.706 -11.645 7.282 1.00 92.25 112 GLN A O 1
ATOM 853 N N . TYR A 1 113 ? 5.678 -12.279 8.037 1.00 89.75 113 TYR A N 1
ATOM 854 C CA . TYR A 1 113 ? 5.860 -11.809 9.414 1.00 89.75 113 TYR A CA 1
ATOM 855 C C . TYR A 1 113 ? 6.340 -12.899 10.375 1.00 89.75 113 TYR A C 1
ATOM 857 O O . TYR A 1 113 ? 6.825 -12.576 11.458 1.00 89.75 113 TYR A O 1
ATOM 865 N N . ASP A 1 114 ? 6.220 -14.171 9.990 1.00 89.62 114 ASP A N 1
ATOM 866 C CA . ASP A 1 114 ? 6.832 -15.276 10.720 1.00 89.62 114 ASP A CA 1
ATOM 867 C C . ASP A 1 114 ? 8.251 -15.509 10.194 1.00 89.62 114 ASP A C 1
ATOM 869 O O . ASP A 1 114 ? 8.453 -15.958 9.062 1.00 89.62 114 ASP A O 1
ATOM 873 N N . GLN A 1 115 ? 9.239 -15.185 11.026 1.00 89.25 115 GLN A N 1
ATOM 874 C CA . GLN A 1 115 ? 10.645 -15.290 10.663 1.00 89.25 115 GLN A CA 1
ATOM 875 C C . GLN A 1 115 ? 11.073 -16.735 10.375 1.00 89.25 115 GLN A C 1
ATOM 877 O O . GLN A 1 115 ? 11.974 -16.938 9.564 1.00 89.25 115 GLN A O 1
ATOM 882 N N . GLU A 1 116 ? 10.433 -17.734 10.984 1.00 90.88 116 GLU A N 1
ATOM 883 C CA . GLU A 1 116 ? 10.738 -19.147 10.727 1.00 90.88 116 GLU A CA 1
ATOM 884 C C . GLU A 1 116 ? 10.281 -19.577 9.327 1.00 90.88 116 GLU A C 1
ATOM 886 O O . GLU A 1 116 ? 10.852 -20.487 8.727 1.00 90.88 116 GLU A O 1
ATOM 891 N N . LEU A 1 117 ? 9.288 -18.879 8.769 1.00 88.56 117 LEU A N 1
ATOM 892 C CA . LEU A 1 117 ? 8.783 -19.115 7.418 1.00 88.56 117 LEU A CA 1
ATOM 893 C C . LEU A 1 117 ? 9.540 -18.314 6.348 1.00 88.56 117 LEU A C 1
ATOM 895 O O . LEU A 1 117 ? 9.339 -18.558 5.153 1.00 88.56 117 LEU A O 1
ATOM 899 N N . CYS A 1 118 ? 10.434 -17.396 6.731 1.00 84.12 118 CYS A N 1
ATOM 900 C CA . CYS A 1 118 ? 11.279 -16.662 5.790 1.00 84.12 118 CYS A CA 1
ATOM 901 C C . CYS A 1 118 ? 12.201 -17.627 5.023 1.00 84.12 118 CYS A C 1
ATOM 903 O O . CYS A 1 118 ? 13.113 -18.221 5.589 1.00 84.12 118 CYS A O 1
ATOM 905 N N . GLY A 1 119 ? 11.973 -17.770 3.713 1.00 81.25 119 GLY A N 1
ATOM 906 C CA . GLY A 1 119 ? 12.715 -18.687 2.834 1.00 81.25 119 GLY A CA 1
ATOM 907 C C . GLY A 1 119 ? 11.946 -19.953 2.449 1.00 81.25 119 GLY A C 1
ATOM 908 O O . GLY A 1 119 ? 12.359 -20.662 1.533 1.00 81.25 119 GLY A O 1
ATOM 909 N N . THR A 1 120 ? 10.791 -20.205 3.072 1.00 84.25 120 THR A N 1
ATOM 910 C CA . THR A 1 120 ? 9.894 -21.288 2.656 1.00 84.25 120 THR A CA 1
ATOM 911 C C . THR A 1 120 ? 9.023 -20.817 1.494 1.00 84.25 120 THR A C 1
ATOM 913 O O . THR A 1 120 ? 8.086 -20.034 1.658 1.00 84.25 120 THR A O 1
ATOM 916 N N . SER A 1 121 ? 9.322 -21.299 0.290 1.00 80.50 121 SER A N 1
ATOM 917 C CA . SER A 1 121 ? 8.522 -21.020 -0.905 1.00 80.50 121 SER A CA 1
ATOM 918 C C . SER A 1 121 ? 7.094 -21.553 -0.756 1.00 80.50 121 SER A C 1
ATOM 920 O O . SER A 1 121 ? 6.900 -22.700 -0.355 1.00 80.50 121 SER A O 1
ATOM 922 N N . GLY A 1 122 ? 6.096 -20.748 -1.124 1.00 77.00 122 GLY A N 1
ATOM 923 C CA . GLY A 1 122 ? 4.685 -21.140 -1.049 1.00 77.00 122 GLY A CA 1
ATOM 924 C C . GLY A 1 122 ? 4.055 -21.045 0.345 1.00 77.00 122 GLY A C 1
ATOM 925 O O . GLY A 1 122 ? 2.868 -21.336 0.482 1.00 77.00 122 GLY A O 1
ATOM 926 N N . ALA A 1 123 ? 4.799 -20.613 1.369 1.00 81.50 123 ALA A N 1
ATOM 927 C CA . ALA A 1 123 ? 4.223 -20.338 2.680 1.00 81.50 123 ALA A CA 1
ATOM 928 C C . ALA A 1 123 ? 3.272 -19.132 2.606 1.00 81.50 123 ALA A C 1
ATOM 930 O O . ALA A 1 123 ? 3.654 -18.043 2.170 1.00 81.50 123 ALA A O 1
ATOM 931 N N . ALA A 1 124 ? 2.029 -19.318 3.050 1.00 82.56 124 ALA A N 1
ATOM 932 C CA . ALA A 1 124 ? 1.101 -18.209 3.225 1.00 82.56 124 ALA A CA 1
ATOM 933 C C . ALA A 1 124 ? 1.604 -17.269 4.335 1.00 82.56 124 ALA A C 1
ATOM 935 O O . ALA A 1 124 ? 2.226 -17.714 5.299 1.00 82.56 124 ALA A O 1
ATOM 936 N N . SER A 1 125 ? 1.308 -15.973 4.223 1.00 86.69 125 SER A N 1
ATOM 937 C CA . SER A 1 125 ? 1.447 -15.041 5.344 1.00 86.69 125 SER A CA 1
ATOM 938 C C . SER A 1 125 ? 0.091 -14.508 5.770 1.00 86.69 125 SER A C 1
ATOM 940 O O . SER A 1 125 ? -0.823 -14.361 4.956 1.00 86.69 125 SER A O 1
ATOM 942 N N . SER A 1 126 ? -0.046 -14.240 7.062 1.00 89.31 126 SER A 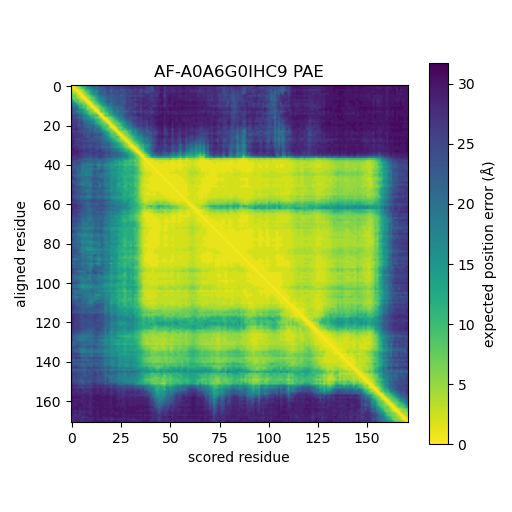N 1
ATOM 943 C CA . SER A 1 126 ? -1.254 -13.673 7.644 1.00 89.31 126 SER A CA 1
ATOM 944 C C . SER A 1 126 ? -0.910 -12.872 8.894 1.00 89.31 126 SER A C 1
ATOM 946 O O . SER A 1 126 ? 0.138 -13.066 9.506 1.00 89.31 126 SER A O 1
ATOM 948 N N . TYR A 1 127 ? -1.811 -11.975 9.276 1.00 90.19 127 TYR A N 1
ATOM 949 C CA . TYR A 1 127 ? -1.739 -11.230 10.525 1.00 90.19 127 TYR A CA 1
ATOM 950 C C . TYR A 1 127 ? -3.097 -11.288 11.233 1.00 90.19 127 TYR A C 1
ATOM 952 O O . TYR A 1 127 ? -4.133 -11.525 10.609 1.00 90.19 127 TYR A O 1
ATOM 960 N N . THR A 1 128 ? -3.107 -11.071 12.551 1.00 92.75 128 THR A N 1
ATOM 961 C CA . THR A 1 128 ? -4.345 -11.076 13.346 1.00 92.75 128 THR A CA 1
ATOM 962 C C . THR A 1 128 ? -4.872 -9.656 13.521 1.00 92.75 128 THR A C 1
ATOM 964 O O . THR A 1 128 ? -4.191 -8.801 14.085 1.00 92.75 128 THR A O 1
ATOM 967 N N . ALA A 1 129 ? -6.103 -9.404 13.074 1.00 92.00 129 ALA A N 1
ATOM 968 C CA . ALA A 1 129 ? -6.799 -8.153 13.358 1.00 92.00 129 ALA A CA 1
ATOM 969 C C . ALA A 1 129 ? -7.252 -8.116 14.826 1.00 92.00 129 ALA A C 1
ATOM 971 O O . ALA A 1 129 ? -7.881 -9.055 15.315 1.00 92.00 129 ALA A O 1
ATOM 972 N N . VAL A 1 130 ? -6.953 -7.021 15.527 1.00 93.50 130 VAL A N 1
ATOM 973 C CA . VAL A 1 130 ? -7.264 -6.853 16.954 1.00 93.50 130 VAL A CA 1
ATOM 974 C C . VAL A 1 130 ? -7.947 -5.515 17.223 1.00 93.50 130 VAL A C 1
ATOM 976 O O . VAL A 1 130 ? -7.678 -4.519 16.554 1.00 93.50 130 VAL A O 1
ATOM 979 N N . ALA A 1 131 ? -8.808 -5.481 18.240 1.00 91.94 131 ALA A N 1
ATOM 980 C CA . ALA A 1 131 ? -9.365 -4.251 18.794 1.00 91.94 131 ALA A CA 1
ATOM 981 C C . ALA A 1 131 ? -8.682 -3.956 20.135 1.00 91.94 131 ALA A C 1
ATOM 983 O O . ALA A 1 131 ? -8.840 -4.706 21.098 1.00 91.94 131 ALA A O 1
ATOM 984 N N . VAL A 1 132 ? -7.907 -2.872 20.196 1.00 93.94 132 VAL A N 1
ATOM 985 C CA . VAL A 1 132 ? -7.172 -2.481 21.406 1.00 93.94 132 VAL A CA 1
ATOM 986 C C . VAL A 1 132 ? -7.991 -1.468 22.197 1.00 93.94 132 VAL A C 1
ATOM 988 O O . VAL A 1 132 ? -8.455 -0.471 21.649 1.00 93.94 132 VAL A O 1
ATOM 991 N N . VAL A 1 133 ? -8.144 -1.707 23.500 1.00 93.94 133 VAL A N 1
ATOM 992 C CA . VAL A 1 133 ? -8.888 -0.826 24.411 1.00 93.94 133 VAL A CA 1
ATOM 993 C C . VAL A 1 133 ? -8.030 -0.427 25.606 1.00 93.94 133 VAL A C 1
ATOM 995 O O . VAL A 1 133 ? -7.168 -1.180 26.062 1.00 93.94 133 VAL A O 1
ATOM 998 N N . LYS A 1 134 ? -8.276 0.766 26.154 1.00 94.88 134 LYS A N 1
ATOM 999 C CA . LYS A 1 134 ? -7.597 1.220 27.373 1.00 94.88 134 LYS A CA 1
ATOM 1000 C C . LYS A 1 134 ? -8.033 0.359 28.562 1.00 94.88 134 LYS A C 1
ATOM 1002 O O . LYS A 1 134 ? -9.231 0.152 28.775 1.00 94.88 134 LYS A O 1
ATOM 1007 N N . LYS A 1 135 ? -7.079 -0.102 29.377 1.00 95.56 135 LYS A N 1
ATOM 1008 C CA . LYS A 1 135 ? -7.376 -0.820 30.628 1.00 95.56 135 LYS A CA 1
ATOM 1009 C C . LYS A 1 135 ? -8.277 0.036 31.527 1.00 95.56 135 LYS A C 1
ATOM 1011 O O . LYS A 1 135 ? -8.015 1.220 31.714 1.00 95.56 135 LYS A O 1
ATOM 1016 N N . GLY A 1 136 ? -9.331 -0.570 32.074 1.00 94.31 136 GLY A N 1
ATOM 1017 C CA . GLY A 1 136 ? -10.301 0.116 32.936 1.00 94.31 136 GLY A CA 1
ATOM 1018 C C . GLY A 1 136 ? -11.353 0.953 32.198 1.00 94.31 136 GLY A C 1
ATOM 1019 O O . GLY A 1 136 ? -12.181 1.568 32.854 1.00 94.31 136 GLY A O 1
ATOM 1020 N N . SER A 1 137 ? -11.366 0.963 30.860 1.00 92.88 137 SER A N 1
ATOM 1021 C CA . SER A 1 137 ? -12.386 1.685 30.077 1.00 92.88 137 SER A CA 1
ATOM 1022 C C . SER A 1 137 ? -13.791 1.075 30.154 1.00 92.88 137 SER A C 1
ATOM 1024 O O . SER A 1 137 ? -14.754 1.721 29.759 1.00 92.88 137 SER A O 1
ATOM 1026 N N . GLY A 1 138 ? -13.921 -0.175 30.614 1.00 93.31 138 GLY A N 1
ATOM 1027 C CA . GLY A 1 138 ? -15.196 -0.902 30.608 1.00 93.31 138 GLY A CA 1
ATOM 1028 C C . GLY A 1 138 ? -15.701 -1.268 29.205 1.00 93.31 138 GLY A C 1
ATOM 1029 O O . GLY A 1 138 ? -16.822 -1.757 29.067 1.00 93.31 138 GLY A O 1
ATOM 1030 N N . VAL A 1 139 ? -14.897 -1.046 28.159 1.00 93.69 139 VAL A N 1
ATOM 1031 C CA . VAL A 1 139 ? -15.252 -1.395 26.780 1.00 93.69 139 VAL A CA 1
ATOM 1032 C C . VAL A 1 139 ? -15.201 -2.912 26.598 1.00 93.69 139 VAL A C 1
ATOM 1034 O O . VAL A 1 139 ? -14.231 -3.573 26.966 1.00 93.69 139 VAL A O 1
ATOM 1037 N N . THR A 1 140 ? -16.260 -3.459 26.013 1.00 92.06 140 THR A N 1
ATOM 1038 C CA . THR A 1 140 ? -16.444 -4.874 25.675 1.00 92.06 140 THR A CA 1
ATOM 1039 C C . THR A 1 140 ? -17.065 -4.971 24.288 1.00 92.06 140 THR A C 1
ATOM 1041 O O . THR A 1 140 ? -17.688 -4.018 23.825 1.00 92.06 140 THR A O 1
ATOM 1044 N N . TRP A 1 141 ? -16.987 -6.133 23.634 1.00 91.69 141 TRP A N 1
ATOM 1045 C CA . TRP A 1 141 ? -17.597 -6.319 22.310 1.00 91.69 141 TRP A CA 1
ATOM 1046 C C . TRP A 1 141 ? -19.090 -5.933 22.266 1.00 91.69 141 TRP A C 1
ATOM 1048 O O . TRP A 1 141 ? -19.564 -5.372 21.282 1.00 91.69 141 TRP A O 1
ATOM 1058 N N . ALA A 1 142 ? -19.817 -6.155 23.366 1.00 91.81 142 ALA A N 1
ATOM 1059 C CA . ALA A 1 142 ? -21.243 -5.858 23.476 1.00 91.81 142 ALA A CA 1
ATOM 1060 C C . ALA A 1 142 ? -21.576 -4.354 23.513 1.00 91.81 142 ALA A C 1
ATOM 1062 O O . ALA A 1 142 ? -22.681 -3.973 23.130 1.00 91.81 142 ALA A O 1
ATOM 1063 N N . ASN A 1 143 ? -20.655 -3.494 23.963 1.00 91.12 143 ASN A N 1
ATOM 1064 C CA . ASN A 1 143 ? -20.910 -2.056 24.117 1.00 91.12 143 ASN A CA 1
ATOM 1065 C C . ASN A 1 143 ? -20.161 -1.168 23.107 1.00 91.12 143 ASN A C 1
ATOM 1067 O O . ASN A 1 143 ? -20.283 0.053 23.185 1.00 91.12 143 ASN A O 1
ATOM 1071 N N . LEU A 1 144 ? -19.470 -1.757 22.121 1.00 90.81 144 LEU A N 1
ATOM 1072 C CA . LEU A 1 144 ? -18.680 -1.039 21.108 1.00 90.81 144 LEU A CA 1
ATOM 1073 C C . LEU A 1 144 ? -19.484 -0.100 20.207 1.00 90.81 144 LEU A C 1
ATOM 1075 O O . LEU A 1 144 ? -18.959 0.929 19.800 1.00 90.81 144 LEU A O 1
ATOM 1079 N N . LYS A 1 145 ? -20.742 -0.431 19.880 1.00 87.44 145 LYS A N 1
ATOM 1080 C CA . LYS A 1 145 ? -21.561 0.337 18.916 1.00 87.44 145 LYS A CA 1
ATOM 1081 C C . LYS A 1 145 ? -21.654 1.830 19.260 1.00 87.44 145 LYS A C 1
ATOM 1083 O O . LYS A 1 145 ? -21.817 2.655 18.368 1.00 87.44 145 LYS A O 1
ATOM 1088 N N . TRP A 1 146 ? -21.593 2.150 20.547 1.00 82.56 146 TRP A N 1
ATOM 1089 C CA . TRP A 1 146 ? -21.760 3.504 21.068 1.00 82.56 146 TRP A CA 1
ATOM 1090 C C . TRP A 1 146 ? -20.438 4.136 21.518 1.00 82.56 146 TRP A C 1
ATOM 1092 O O . TRP A 1 146 ? -20.457 5.184 22.155 1.00 82.56 146 TRP A O 1
ATOM 1102 N N . GLN A 1 147 ? -19.305 3.496 21.220 1.00 88.06 147 GLN A N 1
ATOM 1103 C CA . GLN A 1 147 ? -17.970 4.010 21.518 1.00 88.06 147 GLN A CA 1
ATOM 1104 C C . GLN A 1 147 ? -17.373 4.709 20.296 1.00 88.06 147 GLN A C 1
ATOM 1106 O O . GLN A 1 147 ? -17.674 4.365 19.153 1.00 88.06 147 GLN A O 1
ATOM 1111 N N . GLU A 1 148 ? -16.490 5.675 20.541 1.00 86.69 148 GLU A N 1
ATOM 1112 C CA . GLU A 1 148 ? -15.664 6.266 19.490 1.00 86.69 148 GLU A CA 1
ATOM 1113 C C . GLU A 1 148 ? -14.614 5.249 19.012 1.00 86.69 148 GLU A C 1
ATOM 1115 O O . GLU A 1 148 ? -13.967 4.576 19.818 1.00 86.69 148 GLU A O 1
ATOM 1120 N N . VAL A 1 149 ? -14.447 5.126 17.691 1.00 87.00 149 VAL A N 1
ATOM 1121 C CA . VAL A 1 149 ? -13.524 4.172 17.061 1.00 87.00 149 VAL A CA 1
ATOM 1122 C C . VAL A 1 149 ? -12.524 4.927 16.196 1.00 87.00 149 VAL A C 1
ATOM 1124 O O . VAL A 1 149 ? -12.904 5.759 15.374 1.00 87.00 149 VAL A O 1
ATOM 1127 N N . LEU A 1 150 ? -11.242 4.591 16.342 1.00 85.62 150 LEU A N 1
ATOM 1128 C CA . LEU A 1 150 ? -10.171 5.069 15.472 1.00 85.62 150 LEU A CA 1
ATOM 1129 C C . LEU A 1 150 ? -9.825 3.976 14.450 1.00 85.62 150 LEU A C 1
ATOM 1131 O O . LEU A 1 150 ? -9.067 3.062 14.781 1.00 85.62 150 LEU A O 1
ATOM 1135 N N . PRO A 1 151 ? -10.375 4.023 13.222 1.00 80.62 151 PRO A N 1
ATOM 1136 C CA . PRO A 1 151 ? -9.981 3.086 12.180 1.00 80.62 151 PRO A CA 1
ATOM 1137 C C . PRO A 1 151 ? -8.549 3.369 11.718 1.00 80.62 151 PRO A C 1
ATOM 1139 O O . PRO A 1 151 ? -8.023 4.474 11.890 1.00 80.62 151 PRO A O 1
ATOM 1142 N N . HIS A 1 152 ? -7.940 2.383 11.058 1.00 77.31 152 HIS A N 1
ATOM 1143 C CA . HIS A 1 152 ? -6.686 2.589 10.347 1.00 77.31 152 HIS A CA 1
ATOM 1144 C C . HIS A 1 152 ? -6.891 3.683 9.288 1.00 77.31 152 HIS A C 1
ATOM 1146 O O . HIS A 1 152 ? -7.557 3.467 8.274 1.00 77.31 152 HIS A O 1
ATOM 1152 N N . ARG A 1 153 ? -6.366 4.890 9.528 1.00 65.25 153 ARG A N 1
ATOM 1153 C CA . ARG A 1 153 ? -6.444 5.962 8.533 1.00 65.25 153 ARG A CA 1
ATOM 1154 C C . ARG A 1 153 ? -5.428 5.681 7.425 1.00 65.25 153 ARG A C 1
ATOM 1156 O O . ARG A 1 153 ? -4.256 5.473 7.742 1.00 65.25 153 ARG A O 1
ATOM 1163 N N . PRO A 1 154 ? -5.817 5.754 6.139 1.00 56.38 154 PRO A N 1
ATOM 1164 C CA . PRO A 1 154 ? -4.844 5.949 5.074 1.00 56.38 154 PRO A CA 1
ATOM 1165 C C . PRO A 1 154 ? -4.004 7.174 5.442 1.00 56.38 154 PRO A C 1
ATOM 1167 O O . PRO A 1 154 ? -4.570 8.201 5.833 1.00 56.38 154 PRO A O 1
ATOM 1170 N N . ARG A 1 155 ? -2.671 7.078 5.370 1.00 51.50 155 ARG A N 1
ATOM 1171 C CA . ARG A 1 155 ? -1.805 8.244 5.582 1.00 51.50 155 ARG A CA 1
ATOM 1172 C C . ARG A 1 155 ? -2.082 9.261 4.476 1.00 51.50 155 ARG A C 1
ATOM 1174 O O . ARG A 1 155 ? -1.459 9.223 3.423 1.00 51.50 155 ARG A O 1
ATOM 1181 N N . GLN A 1 156 ? -3.018 10.175 4.702 1.00 49.16 156 GLN A N 1
ATOM 1182 C CA . GLN A 1 156 ? -3.098 11.378 3.892 1.00 49.16 156 GLN A CA 1
ATOM 1183 C C . GLN A 1 156 ? -1.928 12.278 4.273 1.00 49.16 156 GLN A C 1
ATOM 1185 O O . GLN A 1 156 ? -1.597 12.428 5.450 1.00 49.16 156 GLN A O 1
ATOM 1190 N N . ASN A 1 157 ? -1.286 12.844 3.255 1.00 41.94 157 ASN A N 1
ATOM 1191 C CA . ASN A 1 157 ? -0.249 13.847 3.405 1.00 41.94 157 ASN A CA 1
ATOM 1192 C C . ASN A 1 157 ? -0.825 15.012 4.221 1.00 41.94 157 ASN A C 1
ATOM 1194 O O . ASN A 1 157 ? -1.659 15.763 3.719 1.00 41.94 157 ASN A O 1
ATOM 1198 N N . SER A 1 158 ? -0.428 15.139 5.485 1.00 42.66 158 SER A N 1
ATOM 1199 C CA . SER A 1 158 ? -0.824 16.231 6.368 1.00 42.66 158 SER A CA 1
ATOM 1200 C C . SER A 1 158 ? -0.140 17.525 5.922 1.00 42.66 158 SER A C 1
ATOM 1202 O O . SER A 1 158 ? 0.779 18.031 6.560 1.00 42.66 158 SER A O 1
ATOM 1204 N N . ARG A 1 159 ? -0.609 18.088 4.805 1.00 43.41 159 ARG A N 1
ATOM 1205 C CA . ARG A 1 159 ? -0.514 19.522 4.564 1.00 43.41 159 ARG A CA 1
ATOM 1206 C C . ARG A 1 159 ? -1.681 20.147 5.318 1.00 43.41 159 ARG A C 1
ATOM 1208 O O . ARG A 1 159 ? -2.832 19.858 5.023 1.00 43.41 159 ARG A O 1
ATOM 1215 N N . LEU A 1 160 ? -1.343 20.920 6.344 1.00 41.28 160 LEU A N 1
ATOM 1216 C CA . LEU A 1 160 ? -2.248 21.691 7.190 1.00 41.28 160 LEU A CA 1
ATOM 1217 C C . LEU A 1 160 ? -3.339 22.381 6.355 1.00 41.28 160 LEU A C 1
ATOM 1219 O O . LEU A 1 160 ? -3.074 23.400 5.722 1.00 41.28 160 LEU A O 1
ATOM 1223 N N . GLU A 1 161 ? -4.567 21.873 6.398 1.00 37.59 161 GLU A N 1
ATOM 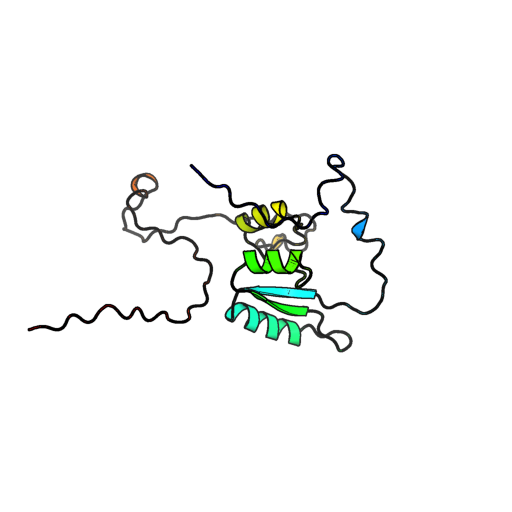1224 C CA . GLU A 1 161 ? -5.730 22.729 6.193 1.00 37.59 161 GLU A CA 1
ATOM 1225 C C . GLU A 1 161 ? -5.955 23.455 7.518 1.00 37.59 161 GLU A C 1
ATOM 1227 O O . GLU A 1 161 ? -6.518 22.920 8.473 1.00 37.59 161 GLU A O 1
ATOM 1232 N N . HIS A 1 162 ? -5.415 24.670 7.618 1.00 35.66 162 HIS A N 1
ATOM 1233 C CA . HIS A 1 162 ? -5.890 25.624 8.606 1.00 35.66 162 HIS A CA 1
ATOM 1234 C C . HIS A 1 162 ? -7.349 25.923 8.270 1.00 35.66 162 HIS A C 1
ATOM 1236 O O . HIS A 1 162 ? -7.649 26.664 7.336 1.00 35.66 162 HIS A O 1
ATOM 1242 N N . ALA A 1 163 ? -8.256 25.311 9.027 1.00 36.09 163 ALA A N 1
ATOM 1243 C CA . ALA A 1 163 ? -9.642 25.725 9.083 1.00 36.09 163 ALA A CA 1
ATOM 1244 C C . ALA A 1 163 ? -9.684 27.164 9.621 1.00 36.09 163 ALA A C 1
ATOM 1246 O O . ALA A 1 163 ? -9.673 27.395 10.828 1.00 36.09 163 ALA A O 1
ATOM 1247 N N . HIS A 1 164 ? -9.706 28.145 8.720 1.00 36.84 164 HIS A N 1
ATOM 1248 C CA . HIS A 1 164 ? -10.182 29.479 9.052 1.00 36.84 164 HIS A CA 1
ATOM 1249 C C . HIS A 1 164 ? -11.695 29.377 9.268 1.00 36.84 164 HIS A C 1
ATOM 1251 O O . HIS A 1 164 ? -12.476 29.354 8.319 1.00 36.84 164 HIS A O 1
ATOM 1257 N N . GLY A 1 165 ? -12.099 29.250 10.533 1.00 35.41 165 GLY A N 1
ATOM 1258 C CA . GLY A 1 165 ? -13.484 29.454 10.942 1.00 35.41 165 GLY A CA 1
ATOM 1259 C C . GLY A 1 165 ? -13.904 30.918 10.731 1.00 35.41 165 GLY A C 1
ATOM 1260 O O . GLY A 1 165 ? -13.048 31.807 10.744 1.00 35.41 165 GLY A O 1
ATOM 1261 N N . PRO A 1 166 ? -15.202 31.189 10.517 1.00 39.59 166 PRO A N 1
ATOM 1262 C CA . PRO A 1 166 ? -15.695 32.536 10.268 1.00 39.59 166 PRO A CA 1
ATOM 1263 C C . PRO A 1 166 ? -15.526 33.423 11.507 1.00 39.59 166 PRO A C 1
ATOM 1265 O O . PRO A 1 166 ? -15.931 33.072 12.614 1.00 39.59 166 PRO A O 1
ATOM 1268 N N . HIS A 1 167 ? -14.923 34.591 11.291 1.00 36.94 167 HIS A N 1
ATOM 1269 C CA . HIS A 1 167 ? -14.789 35.659 12.271 1.00 36.94 167 HIS A CA 1
ATOM 1270 C C . HIS A 1 167 ? -16.173 36.271 12.528 1.00 36.94 167 HIS A C 1
ATOM 1272 O O . HIS A 1 167 ? -16.704 36.998 11.694 1.00 36.94 167 HIS A O 1
ATOM 1278 N N . LEU A 1 168 ? -16.764 35.972 13.684 1.00 42.38 168 LEU A N 1
ATOM 1279 C CA . LEU A 1 168 ? -17.853 36.772 14.246 1.00 42.38 168 LEU A CA 1
ATOM 1280 C C . LEU A 1 168 ? -17.234 38.059 14.811 1.00 42.38 168 LEU A C 1
ATOM 1282 O O . LEU A 1 168 ? -16.310 37.988 15.623 1.00 42.38 168 LEU A O 1
ATOM 1286 N N . GLN A 1 169 ? -17.676 39.220 14.330 1.00 35.97 169 GLN A N 1
ATOM 1287 C CA . GLN A 1 169 ? -17.429 40.512 14.976 1.00 35.97 169 GLN A CA 1
ATOM 1288 C C . GLN A 1 169 ? -18.538 40.760 16.010 1.00 35.97 169 GLN A C 1
ATOM 1290 O O . GLN A 1 169 ? -19.694 40.465 15.704 1.00 35.97 169 GLN A O 1
ATOM 1295 N N . PRO A 1 170 ? -18.222 41.271 17.209 1.00 49.66 170 PRO A N 1
ATOM 1296 C CA . PRO A 1 170 ? -19.226 41.820 18.112 1.00 49.66 170 PRO A CA 1
ATOM 1297 C C . PRO A 1 170 ? -19.562 43.278 17.749 1.00 49.66 170 PRO A C 1
ATOM 1299 O O . PRO A 1 170 ? -18.699 43.996 17.237 1.00 49.66 170 PRO A O 1
ATOM 1302 N N . ASP A 1 171 ? -20.815 43.655 18.021 1.00 46.66 171 ASP A N 1
ATOM 1303 C CA . ASP A 1 171 ? -21.366 45.020 17.958 1.00 46.66 171 ASP A CA 1
ATOM 1304 C C . ASP A 1 171 ? -20.656 46.008 18.904 1.00 46.66 171 ASP A C 1
ATOM 1306 O O . ASP A 1 171 ? -20.245 45.586 20.015 1.00 46.66 171 ASP A O 1
#

pLDDT: mean 76.16, std 24.6, range [23.12, 98.44]

InterPro domains:
  IPR001156 Transferrin-like domain [PF00405] (39-145)
  IPR001156 Transferrin-like domain [PR00422] (69-87)
  IPR001156 Transferrin-like domain [PR00422] (87-101)
  IPR001156 Transferrin-like domain [PR00422] (125-137)
  IPR001156 Transferrin-like domain [PS51408] (39-171)
  IPR001156 Transferrin-like domain [SM00094] (39-171)
  IPR018195 Transferrin family, iron binding site [PS00205] (127-136)

Foldseek 3Di:
DDDDDDPPDDDDPPPDDDDDDDPVVVVPPDDPPDDLDAAEEEAADDVRQVVQVVQQVVQDDPRHGNHHYDYDNAPVVVLVCCVVVVGPDYDDDPVVQVVSVVVPDDDDDDDAPPPVCVPPPPDDHDDDDDDDDDPPPPDDPVPCVPDDDDDDDGPGDPPDPPPPDDDDDDD

Solvent-accessible surface area (backbone atoms only — not comparable to full-atom values): 11799 Å² total; per-residue (Å²): 140,82,83,80,81,75,77,90,76,76,97,74,80,89,76,78,86,88,84,82,90,72,68,83,73,62,68,76,79,72,68,77,94,70,72,93,75,46,46,28,36,38,22,53,29,69,73,39,38,56,50,41,50,56,48,20,71,72,36,57,57,97,89,45,43,50,34,39,76,35,78,27,75,39,70,69,50,36,52,52,30,36,77,68,69,72,27,71,45,69,91,68,57,74,75,50,45,55,55,41,42,76,74,70,52,76,89,87,78,76,78,71,81,52,71,90,52,65,87,49,83,88,64,84,62,84,82,85,90,80,87,88,76,68,88,90,66,82,79,45,89,91,57,47,91,83,51,91,78,86,72,91,70,79,76,65,76,85,69,83,78,76,80,80,72,86,83,80,79,84,135

Organism: Larimichthys crocea (NCBI:txid215358)

Sequence (171 aa):
MVRRLKPVQESRLWLLGRHRETSVEQQFNSVPETSANSIKWCAVGVAEMAKCGVWSMNSVTGGQPDIECQNAVTADDCVKKIMRKEADAITLDGGQVYTAGKCGLVPVMVEQYDQELCGTSGAASSYTAVAVVKKGSGVTWANLKWQEVLPHRPRQNSRLEHAHGPHLQPD

Radius of gyration: 22.76 Å; Cα contacts (8 Å, |Δi|>4): 132; chains: 1; bounding box: 60×66×61 Å

Secondary structure (DSSP, 8-state):
---PPPP---TT-SS-----S--TTGGGGG----S---EEEEEEHHHHHHHHHHHHHH-EETTEESEEEEEESSHHHHHHHHHTTS--B----HHHHHHHHHTT----------GGGTT-TT------------TTS---GGGGGGS--------------------PPP-